Protein AF-A0A6L5WN92-F1 (afdb_monomer)

Sequence (172 aa):
MKVFLKEISFFIFLFLLSLTIFYMFISDYGFLNVFIYSVLSFFIYLLLSKNLKCYGISKITLISFAIFLFAFYSFNIYDFYYKKPSPFVNKIISIENNQNLKKYINGILSQKEKNEILDFFNKEKFKYYKNNDSTYFYFKDVVLGKRYSIKIEISSDDIVKNIYIFTGYDAL

Radius of gyration: 24.17 Å; Cα contacts (8 Å, |Δi|>4): 161; chains: 1; bounding box: 53×29×65 Å

Structure (mmCIF, N/CA/C/O backbone):
data_AF-A0A6L5WN92-F1
#
_entry.id   AF-A0A6L5WN92-F1
#
loop_
_atom_site.group_PDB
_atom_site.id
_atom_site.type_symbol
_atom_site.label_atom_id
_atom_site.label_alt_id
_atom_site.label_comp_id
_atom_site.label_asym_id
_atom_site.label_entity_id
_atom_site.label_seq_id
_atom_site.pdbx_PDB_ins_code
_atom_site.Cartn_x
_atom_site.Cartn_y
_atom_site.Cartn_z
_atom_site.occupancy
_atom_site.B_iso_or_equiv
_atom_site.auth_seq_id
_atom_site.auth_comp_id
_atom_site.auth_asym_id
_atom_site.auth_atom_id
_atom_site.pdbx_PDB_model_num
ATOM 1 N N . MET A 1 1 ? -29.110 19.366 38.512 1.00 47.09 1 MET A N 1
ATOM 2 C CA . MET A 1 1 ? -27.820 18.644 38.357 1.00 47.09 1 MET A CA 1
ATOM 3 C C . MET A 1 1 ? -27.914 17.359 37.523 1.00 47.09 1 MET A C 1
ATOM 5 O O . MET A 1 1 ? -27.172 17.245 36.560 1.00 47.09 1 MET A O 1
ATOM 9 N N . LYS A 1 2 ? -28.822 16.405 37.819 1.00 39.56 2 LYS A N 1
ATOM 10 C CA . LYS A 1 2 ? -28.976 15.160 37.021 1.00 39.56 2 LYS A CA 1
ATOM 11 C C . LYS A 1 2 ? -29.394 15.384 35.557 1.00 39.56 2 LYS A C 1
ATOM 13 O O . LYS A 1 2 ? -28.905 14.672 34.692 1.00 39.56 2 LYS A O 1
ATOM 18 N N . VAL A 1 3 ? -30.276 16.351 35.293 1.00 42.09 3 VAL A N 1
ATOM 19 C CA . VAL A 1 3 ? -30.724 16.707 33.928 1.00 42.09 3 VAL A CA 1
ATOM 20 C C . VAL A 1 3 ? -29.574 17.340 33.135 1.00 42.09 3 VAL A C 1
ATOM 22 O O . VAL A 1 3 ? -29.244 16.873 32.055 1.00 42.09 3 VAL A O 1
ATOM 25 N N . PHE A 1 4 ? -28.859 18.274 33.762 1.00 33.25 4 PHE A N 1
ATOM 26 C CA . PHE A 1 4 ? -27.710 18.986 33.193 1.00 33.25 4 PHE A CA 1
ATOM 27 C C . PHE A 1 4 ? -26.560 18.056 32.753 1.00 33.25 4 PHE A C 1
ATOM 29 O O . PHE A 1 4 ? -26.025 18.185 31.660 1.00 33.25 4 PHE A O 1
ATOM 36 N N . LEU A 1 5 ? -26.219 17.045 33.562 1.00 44.88 5 LEU A N 1
ATOM 37 C CA . LEU A 1 5 ? -25.220 16.024 33.197 1.00 44.88 5 LEU A CA 1
ATOM 38 C C . LEU A 1 5 ? -25.669 15.131 32.025 1.00 44.88 5 LEU A C 1
ATOM 40 O O . LEU A 1 5 ? -24.839 14.669 31.239 1.00 44.88 5 LEU A O 1
ATOM 44 N N . LYS A 1 6 ? -26.978 14.885 31.898 1.00 47.66 6 LYS A N 1
ATOM 45 C CA . LYS A 1 6 ? -27.569 14.101 30.803 1.00 47.66 6 LYS A CA 1
ATOM 46 C C . LYS A 1 6 ? -27.540 14.882 29.483 1.00 47.66 6 LYS A C 1
ATOM 48 O O . LYS A 1 6 ? -27.260 14.307 28.440 1.00 47.66 6 LYS A O 1
ATOM 53 N N . GLU A 1 7 ? -27.762 16.191 29.551 1.00 40.88 7 GLU A N 1
ATOM 54 C CA . GLU A 1 7 ? -27.681 17.094 28.400 1.00 40.88 7 GLU A CA 1
ATOM 55 C C . GLU A 1 7 ? -26.238 17.303 27.938 1.00 40.88 7 GLU A C 1
ATOM 57 O O . GLU A 1 7 ? -25.975 17.216 26.744 1.00 40.88 7 GLU A O 1
ATOM 62 N N . ILE A 1 8 ? -25.282 17.461 28.861 1.00 50.75 8 ILE A N 1
ATOM 63 C CA . ILE A 1 8 ? -23.852 17.566 28.521 1.00 50.75 8 ILE A CA 1
ATOM 64 C C . ILE A 1 8 ? -23.346 16.286 27.850 1.00 50.75 8 ILE A C 1
ATOM 66 O O . ILE A 1 8 ? -22.659 16.350 26.836 1.00 50.75 8 ILE A O 1
ATOM 70 N N . SER A 1 9 ? -23.698 15.112 28.383 1.00 50.16 9 SER A N 1
ATOM 71 C CA . SER A 1 9 ? -23.288 13.832 27.781 1.00 50.16 9 SER A CA 1
ATOM 72 C C . SER A 1 9 ? -23.908 13.611 26.398 1.00 50.16 9 SER A C 1
ATOM 74 O O . SER A 1 9 ? -23.238 13.083 25.513 1.00 50.16 9 SER A O 1
ATOM 76 N N . PHE A 1 10 ? -25.140 14.076 26.176 1.00 54.28 10 PHE A N 1
ATOM 77 C CA . PHE A 1 10 ? -25.771 14.063 24.856 1.00 54.28 10 PHE A CA 1
ATOM 78 C C . PHE A 1 10 ? -25.137 15.075 23.885 1.00 54.28 10 PHE A C 1
ATOM 80 O O . PHE A 1 10 ? -24.924 14.751 22.720 1.00 54.28 10 PHE A O 1
ATOM 87 N N . PHE A 1 11 ? -24.752 16.262 24.361 1.00 48.72 11 PHE A N 1
ATOM 88 C CA . PHE A 1 11 ? -24.031 17.260 23.563 1.00 48.72 11 PHE A CA 1
ATOM 89 C C . PHE A 1 11 ? -22.631 16.788 23.162 1.00 48.72 11 PHE A C 1
ATOM 91 O O . PHE A 1 11 ? -22.232 16.967 22.016 1.00 48.72 11 PHE A O 1
ATOM 98 N N . ILE A 1 12 ? -21.903 16.138 24.074 1.00 59.12 12 ILE A N 1
ATOM 99 C CA . ILE A 1 12 ? -20.604 15.520 23.776 1.00 59.12 12 ILE A CA 1
ATOM 100 C C . ILE A 1 12 ? -20.781 14.384 22.763 1.00 59.12 12 ILE A C 1
ATOM 102 O O . ILE A 1 12 ? -19.986 14.273 21.835 1.00 59.12 12 ILE A O 1
ATOM 106 N N . PHE A 1 13 ? -21.838 13.576 22.889 1.00 60.84 13 PHE A N 1
ATOM 107 C CA . PHE A 1 13 ? -22.167 12.546 21.902 1.00 60.84 13 PHE A CA 1
ATOM 108 C C . PHE A 1 13 ? -22.433 13.149 20.514 1.00 60.84 13 PHE A C 1
ATOM 110 O O . PHE A 1 13 ? -21.826 12.712 19.542 1.00 60.84 13 PHE A O 1
ATOM 117 N N . LEU A 1 14 ? -23.267 14.190 20.421 1.00 53.69 14 LEU A N 1
ATOM 118 C CA . LEU A 1 14 ? -23.542 14.897 19.165 1.00 53.69 14 LEU A CA 1
ATOM 119 C C . LEU A 1 14 ? -22.291 15.560 18.572 1.00 53.69 14 LEU A C 1
ATOM 121 O O . LEU A 1 14 ? -22.110 15.536 17.357 1.00 53.69 14 LEU A O 1
ATOM 125 N N . PHE A 1 15 ? -21.414 16.114 19.412 1.00 56.59 15 PHE A N 1
ATOM 126 C CA . PHE A 1 15 ? -20.144 16.702 18.989 1.00 56.59 15 PHE A CA 1
ATOM 127 C C . PHE A 1 15 ? -19.168 15.646 18.454 1.00 56.59 15 PHE A C 1
ATOM 129 O O . PHE A 1 15 ? -18.549 15.846 17.416 1.00 56.59 15 PHE A O 1
ATOM 136 N N . LEU A 1 16 ? -19.058 14.491 19.114 1.00 56.44 16 LEU A N 1
ATOM 137 C CA . LEU A 1 16 ? -18.241 13.378 18.624 1.00 56.44 16 LEU A CA 1
ATOM 138 C C . LEU A 1 16 ? -18.798 12.805 17.315 1.00 56.44 16 LEU A C 1
ATOM 140 O O . LEU A 1 16 ? -18.016 12.467 16.426 1.00 56.44 16 LEU A O 1
ATOM 144 N N . LEU A 1 17 ? -20.128 12.754 17.175 1.00 55.28 17 LEU A N 1
ATOM 145 C CA . LEU A 1 17 ? -20.823 12.333 15.957 1.00 55.28 17 LEU A CA 1
ATOM 146 C C . LEU A 1 17 ? -20.582 13.313 14.791 1.00 55.28 17 LEU A C 1
ATOM 148 O O . LEU A 1 17 ? -20.344 12.895 13.661 1.00 55.28 17 LEU A O 1
ATOM 152 N N . SER A 1 18 ? -20.588 14.625 15.050 1.00 48.84 18 SER A N 1
ATOM 153 C CA . SER A 1 18 ? -20.312 15.632 14.016 1.00 48.84 18 SER A CA 1
ATOM 154 C C . SER A 1 18 ? -18.842 15.636 13.583 1.00 48.84 18 SER A C 1
ATOM 156 O O . SER A 1 18 ? -18.558 15.730 12.388 1.00 48.84 18 SER A O 1
ATOM 158 N N . LEU A 1 19 ? -17.906 15.436 14.518 1.00 52.88 19 LEU A N 1
ATOM 159 C CA . LEU A 1 19 ? -16.474 15.284 14.228 1.00 52.88 19 LEU A CA 1
ATOM 160 C C . LEU A 1 19 ? -16.190 14.043 13.373 1.00 52.88 19 LEU A C 1
ATOM 162 O O . LEU A 1 19 ? -15.358 14.082 12.467 1.00 52.88 19 LEU A O 1
ATOM 166 N N . THR A 1 20 ? -16.915 12.952 13.623 1.00 49.62 20 THR A N 1
ATOM 167 C CA . THR A 1 20 ? -16.815 11.728 12.819 1.00 49.62 20 THR A CA 1
ATOM 168 C C . THR A 1 20 ? -17.412 11.905 11.425 1.00 49.62 20 THR A C 1
ATOM 170 O O . THR A 1 20 ? -16.801 11.452 10.459 1.00 49.62 20 THR A O 1
ATOM 173 N N . ILE A 1 21 ? -18.528 12.630 11.277 1.00 49.06 21 ILE A N 1
ATOM 174 C CA . ILE A 1 21 ? -19.068 13.007 9.957 1.00 49.06 21 ILE A CA 1
ATOM 175 C C . ILE A 1 21 ? -18.056 13.839 9.163 1.00 49.06 21 ILE A C 1
ATOM 177 O O . ILE A 1 21 ? -17.840 13.570 7.984 1.00 49.06 21 ILE A O 1
ATOM 181 N N . PHE A 1 22 ? -17.374 14.788 9.807 1.00 44.19 22 PHE A N 1
ATOM 182 C CA . PHE A 1 22 ? -16.328 15.587 9.164 1.00 44.19 22 PHE A CA 1
ATOM 183 C C . PHE A 1 22 ? -15.138 14.725 8.697 1.00 44.19 22 PHE A C 1
ATOM 185 O O . PHE A 1 22 ? -14.584 14.946 7.623 1.00 44.19 22 PHE A O 1
ATOM 192 N N . TYR A 1 23 ? -14.790 13.681 9.458 1.00 46.28 23 TYR A N 1
ATOM 193 C CA . TYR A 1 23 ? -13.720 12.737 9.115 1.00 46.28 23 TYR A CA 1
ATOM 194 C C . TYR A 1 23 ? -14.081 11.801 7.943 1.00 46.28 23 TYR A C 1
ATOM 196 O O . TYR A 1 23 ? -13.186 11.355 7.220 1.00 46.28 23 TYR A O 1
ATOM 204 N N . MET A 1 24 ? -15.376 11.532 7.703 1.00 44.94 24 MET A N 1
ATOM 205 C CA . MET A 1 24 ? -15.833 10.725 6.556 1.00 44.94 24 MET A CA 1
ATOM 206 C C . MET A 1 24 ? -15.486 11.351 5.206 1.00 44.94 24 MET A C 1
ATOM 208 O O . MET A 1 24 ? -15.238 10.620 4.253 1.00 44.94 24 MET A O 1
ATOM 212 N N . PHE A 1 25 ? -15.415 12.681 5.119 1.00 40.25 25 PHE A N 1
ATOM 213 C CA . PHE A 1 25 ? -15.111 13.376 3.866 1.00 40.25 25 PHE A CA 1
ATOM 214 C C . PHE A 1 25 ? -13.618 13.361 3.487 1.00 40.25 25 PHE A C 1
ATOM 216 O O . PHE A 1 25 ? -13.269 13.777 2.387 1.00 40.25 25 PHE A O 1
ATOM 223 N N . ILE A 1 26 ? -12.729 12.875 4.364 1.00 46.31 26 ILE A N 1
ATOM 224 C CA . ILE A 1 26 ? -11.266 12.950 4.182 1.00 46.31 26 ILE A CA 1
ATOM 225 C C . ILE A 1 26 ? -10.644 11.597 3.763 1.00 46.31 26 ILE A C 1
ATOM 227 O O . ILE A 1 26 ? -9.510 11.564 3.281 1.00 46.31 26 ILE A O 1
ATOM 231 N N . SER A 1 27 ? -11.347 10.466 3.913 1.00 48.25 27 SER A N 1
ATOM 232 C CA . SER A 1 27 ? -10.756 9.122 3.780 1.00 48.25 27 SER A CA 1
ATOM 233 C C . SER A 1 27 ? -11.686 8.111 3.100 1.00 48.25 27 SER A C 1
ATOM 235 O O . SER A 1 27 ? -12.830 7.955 3.520 1.00 48.25 27 SER A O 1
ATOM 237 N N . ASP A 1 28 ? -11.155 7.340 2.138 1.00 51.47 28 ASP A N 1
ATOM 238 C CA . ASP A 1 28 ? -11.852 6.252 1.416 1.00 51.47 28 ASP A CA 1
ATOM 239 C C . ASP A 1 28 ? -12.408 5.140 2.343 1.00 51.47 28 ASP A C 1
ATOM 241 O O . ASP A 1 28 ? -13.245 4.344 1.926 1.00 51.47 28 ASP A O 1
ATOM 245 N N . TYR A 1 29 ? -11.992 5.096 3.618 1.00 53.50 29 TYR A N 1
ATOM 246 C CA . TYR A 1 29 ? -12.479 4.156 4.644 1.00 53.50 29 TYR A CA 1
ATOM 247 C C . TYR A 1 29 ? -13.216 4.845 5.806 1.00 53.50 29 TYR A C 1
ATOM 249 O O . TYR A 1 29 ? -13.446 4.239 6.857 1.00 53.50 29 TYR A O 1
ATOM 257 N N . GLY A 1 30 ? -13.592 6.117 5.638 1.00 57.19 30 GLY A N 1
ATOM 258 C CA . GLY A 1 30 ? -14.223 6.932 6.676 1.00 57.19 30 GLY A CA 1
ATOM 259 C C . GLY A 1 30 ? -15.483 6.294 7.265 1.00 57.19 30 GLY A C 1
ATOM 260 O O . GLY A 1 30 ? -15.646 6.273 8.480 1.00 57.19 30 GLY A O 1
ATOM 261 N N . PHE A 1 31 ? -16.326 5.684 6.431 1.00 52.59 31 PHE A N 1
ATOM 262 C CA . PHE A 1 31 ? -17.602 5.108 6.864 1.00 52.59 31 PHE A CA 1
ATOM 263 C C . PHE A 1 31 ? -17.457 3.939 7.856 1.00 52.59 31 PHE A C 1
ATOM 265 O O . PHE A 1 31 ? -18.115 3.939 8.896 1.00 52.59 31 PHE A O 1
ATOM 272 N N . LEU A 1 32 ? -16.583 2.960 7.577 1.00 55.62 32 LEU A N 1
ATOM 273 C CA . LEU A 1 32 ? -16.416 1.778 8.438 1.00 55.62 32 LEU A CA 1
ATOM 274 C C . LEU A 1 32 ? -15.844 2.168 9.806 1.00 55.62 32 LEU A C 1
ATOM 276 O O . LEU A 1 32 ? -16.343 1.721 10.839 1.00 55.62 32 LEU A O 1
ATOM 280 N N . ASN A 1 33 ? -14.847 3.055 9.815 1.00 60.16 33 ASN A N 1
ATOM 281 C CA . ASN A 1 33 ? -14.280 3.575 11.054 1.00 60.16 33 ASN A CA 1
ATOM 282 C C . ASN A 1 33 ? -15.344 4.322 11.868 1.00 60.16 33 ASN A C 1
ATOM 284 O O . ASN A 1 33 ? -15.495 4.058 13.058 1.00 60.16 33 ASN A O 1
ATOM 288 N N . VAL A 1 34 ? -16.139 5.190 11.238 1.00 59.28 34 VAL A N 1
ATOM 289 C CA . VAL A 1 34 ? -17.204 5.945 11.918 1.00 59.28 34 VAL A CA 1
ATOM 290 C C . VAL A 1 34 ? -18.298 5.050 12.482 1.00 59.28 34 VAL A C 1
ATOM 292 O O . VAL A 1 34 ? -18.736 5.267 13.614 1.00 59.28 34 VAL A O 1
ATOM 295 N N . PHE A 1 35 ? -18.721 4.032 11.736 1.00 59.97 35 PHE A N 1
ATOM 296 C CA . PHE A 1 35 ? -19.698 3.062 12.217 1.00 59.97 35 PHE A CA 1
ATOM 297 C C . PHE A 1 35 ? -19.191 2.365 13.486 1.00 59.97 35 PHE A C 1
ATOM 299 O O . PHE A 1 35 ? -19.881 2.344 14.505 1.00 59.97 35 PHE A O 1
ATOM 306 N N . ILE A 1 36 ? -17.948 1.880 13.465 1.00 62.25 36 ILE A N 1
ATOM 307 C CA . ILE A 1 36 ? -17.347 1.162 14.595 1.00 62.25 36 ILE A CA 1
ATOM 308 C C . ILE A 1 36 ? -17.141 2.086 15.804 1.00 62.25 36 ILE A C 1
ATOM 310 O O . ILE A 1 36 ? -17.453 1.686 16.926 1.00 62.25 36 ILE A O 1
ATOM 314 N N . TYR A 1 37 ? -16.684 3.327 15.604 1.00 64.88 37 TYR A N 1
ATOM 315 C CA . TYR A 1 37 ? -16.539 4.307 16.687 1.00 64.88 37 TYR A CA 1
ATOM 316 C C . TYR A 1 37 ? -17.875 4.671 17.328 1.00 64.88 37 TYR A C 1
ATOM 318 O O . TYR A 1 37 ? -17.978 4.722 18.552 1.00 64.88 37 TYR A O 1
ATOM 326 N N . SER A 1 38 ? -18.908 4.866 16.510 1.00 63.78 38 SER A N 1
ATOM 327 C CA . SER A 1 38 ? -20.257 5.173 16.989 1.00 63.78 38 SER A CA 1
ATOM 328 C C . SER A 1 38 ? -20.819 4.021 17.825 1.00 63.78 38 SER A C 1
ATOM 330 O O . SER A 1 38 ? -21.395 4.246 18.892 1.00 63.78 38 SER A O 1
ATOM 332 N N . VAL A 1 39 ? -20.581 2.779 17.388 1.00 64.31 39 VAL A N 1
ATOM 333 C CA . VAL A 1 39 ? -20.927 1.571 18.146 1.00 64.31 39 VAL A CA 1
ATOM 334 C C . VAL A 1 39 ? -20.138 1.517 19.460 1.00 64.31 39 VAL A C 1
ATOM 336 O O . VAL A 1 39 ? -20.744 1.385 20.520 1.00 64.31 39 VAL A O 1
ATOM 339 N N . LEU A 1 40 ? -18.816 1.702 19.446 1.00 67.88 40 LEU A N 1
ATOM 340 C CA . LEU A 1 40 ? -17.993 1.703 20.664 1.00 67.88 40 LEU A CA 1
ATOM 341 C C . LEU A 1 40 ? -18.470 2.756 21.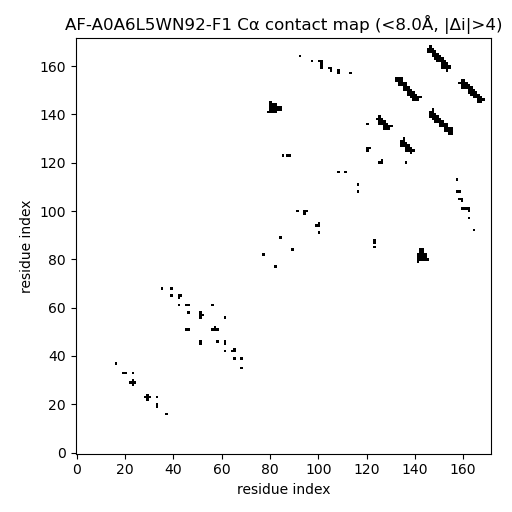681 1.00 67.88 40 LEU A C 1
ATOM 343 O O . LEU A 1 40 ? -18.663 2.438 22.856 1.00 67.88 40 LEU A O 1
ATOM 347 N N . SER A 1 41 ? -18.721 3.991 21.237 1.00 67.62 41 SER A N 1
ATOM 348 C CA . SER A 1 41 ? -19.226 5.071 22.091 1.00 67.62 41 SER A CA 1
ATOM 349 C C . SER A 1 41 ? -20.603 4.757 22.673 1.00 67.62 41 SER A C 1
ATOM 351 O O . SER A 1 41 ? -20.841 5.032 23.850 1.00 67.62 41 SER A O 1
ATOM 353 N N . PHE A 1 42 ? -21.491 4.131 21.896 1.00 67.25 42 PHE A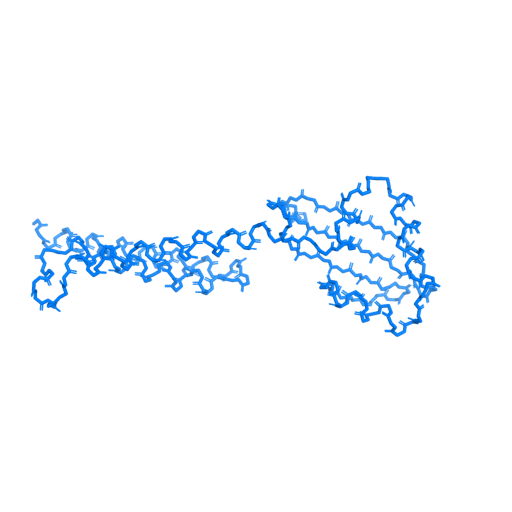 N 1
ATOM 354 C CA . PHE A 1 42 ? -22.791 3.672 22.382 1.00 67.25 42 PHE A CA 1
ATOM 355 C C . PHE A 1 42 ? -22.652 2.615 23.490 1.00 67.25 42 PHE A C 1
ATOM 357 O O . PHE A 1 42 ? -23.305 2.716 24.530 1.00 67.25 42 PHE A O 1
ATOM 364 N N . PHE A 1 43 ? -21.749 1.644 23.331 1.00 64.62 43 PHE A N 1
ATOM 365 C CA . PHE A 1 43 ? -21.500 0.625 24.357 1.00 64.62 43 PHE A CA 1
ATOM 366 C C . PHE A 1 43 ? -20.840 1.201 25.621 1.00 64.62 43 PHE A C 1
ATOM 368 O O . PHE A 1 43 ? -21.220 0.827 26.733 1.00 64.62 43 PHE A O 1
ATOM 375 N N . ILE A 1 44 ? -19.917 2.160 25.487 1.00 67.56 44 ILE A N 1
ATOM 376 C CA . ILE A 1 44 ? -19.338 2.890 26.630 1.00 67.56 44 ILE A CA 1
ATOM 377 C C . ILE A 1 44 ? -20.420 3.696 27.365 1.00 67.56 44 ILE A C 1
ATOM 379 O O . ILE A 1 44 ? -20.483 3.677 28.595 1.00 67.56 44 ILE A O 1
ATOM 383 N N . TYR A 1 45 ? -21.314 4.361 26.631 1.00 67.31 45 TYR A N 1
ATOM 384 C CA . TYR A 1 45 ? -22.448 5.077 27.215 1.00 67.31 45 TYR A CA 1
ATOM 385 C C . TYR A 1 45 ? -23.375 4.138 28.000 1.00 67.31 45 TYR A C 1
ATOM 387 O O . TYR A 1 45 ? -23.755 4.442 29.134 1.00 67.31 45 TYR A O 1
ATOM 395 N N . LEU A 1 46 ? -23.697 2.969 27.438 1.00 62.28 46 LEU A N 1
ATOM 396 C CA . LEU A 1 46 ? -24.489 1.951 28.128 1.00 62.28 46 LEU A CA 1
ATOM 397 C C . LEU A 1 46 ? -23.798 1.457 29.407 1.00 62.28 46 LEU A C 1
ATOM 399 O O . LEU A 1 46 ? -24.463 1.342 30.435 1.00 62.28 46 LEU A O 1
ATOM 403 N N . LEU A 1 47 ? -22.477 1.239 29.382 1.00 64.94 47 LEU A N 1
ATOM 404 C CA . LEU A 1 47 ? -21.678 0.864 30.560 1.00 64.94 47 LEU A CA 1
ATOM 405 C C . LEU A 1 47 ? -21.745 1.905 31.687 1.00 64.94 47 LEU A C 1
ATOM 40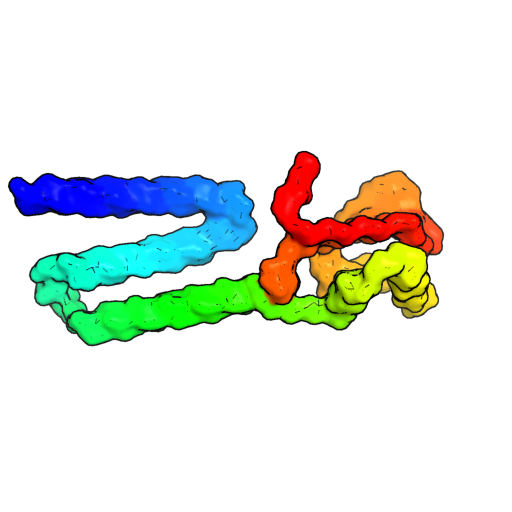7 O O . LEU A 1 47 ? -21.831 1.538 32.860 1.00 64.94 47 LEU A O 1
ATOM 411 N N . LEU A 1 48 ? -21.716 3.193 31.338 1.00 65.19 48 LEU A N 1
ATOM 412 C CA . LEU A 1 48 ? -21.757 4.309 32.290 1.00 65.19 48 LEU A CA 1
ATOM 413 C C . LEU A 1 48 ? -23.180 4.631 32.786 1.00 65.19 48 LEU A C 1
ATOM 415 O O . LEU A 1 48 ? -23.353 5.365 33.764 1.00 65.19 48 LEU A O 1
ATOM 419 N N . SER A 1 49 ? -24.213 4.078 32.146 1.00 65.25 49 SER A N 1
ATOM 420 C CA . SER A 1 49 ? -25.606 4.313 32.514 1.00 65.25 49 SER A CA 1
ATOM 421 C C . SER A 1 49 ? -25.986 3.604 33.817 1.00 65.25 49 SER A C 1
ATOM 423 O O . SER A 1 49 ? -25.856 2.389 33.974 1.00 65.25 49 SER A O 1
ATOM 425 N N . LYS A 1 50 ? -26.568 4.358 34.759 1.00 55.53 50 LYS A N 1
ATOM 426 C CA . LYS A 1 50 ? -27.073 3.822 36.039 1.00 55.53 50 LYS A CA 1
ATOM 427 C C . LYS A 1 50 ? -28.270 2.867 35.881 1.00 55.53 50 LYS A C 1
ATOM 429 O O . LYS A 1 50 ? -28.615 2.183 36.840 1.00 55.53 50 LYS A O 1
ATOM 434 N N . ASN A 1 51 ? -28.862 2.782 34.686 1.00 57.31 51 ASN A N 1
ATOM 435 C CA . ASN A 1 51 ? -30.085 2.023 34.408 1.00 57.31 51 ASN A CA 1
ATOM 436 C C . ASN A 1 51 ? -29.846 0.707 33.648 1.00 57.31 51 ASN A C 1
ATOM 438 O O . ASN A 1 51 ? -30.778 0.178 33.054 1.00 57.31 51 ASN A O 1
ATOM 442 N N . LEU A 1 52 ? -28.636 0.138 33.676 1.00 56.34 52 LEU A N 1
ATOM 443 C CA . LEU A 1 52 ? -28.342 -1.151 33.025 1.00 56.34 52 LEU A CA 1
ATOM 444 C C . LEU A 1 52 ? -29.330 -2.275 33.387 1.00 56.34 52 LEU A C 1
ATOM 446 O O . LEU A 1 52 ? -29.704 -3.068 32.528 1.00 56.34 52 LEU A O 1
ATOM 450 N N . LYS A 1 53 ? -29.826 -2.285 34.633 1.00 53.66 53 LYS A N 1
ATOM 451 C CA . LYS A 1 53 ? -30.858 -3.228 35.095 1.00 53.66 53 LYS A CA 1
ATOM 452 C C . LYS A 1 53 ? -32.186 -3.111 34.331 1.00 53.66 53 LYS A C 1
ATOM 454 O O . LYS A 1 53 ? -32.867 -4.116 34.191 1.00 53.66 53 LYS A O 1
ATOM 459 N N . CYS A 1 54 ? -32.543 -1.931 33.820 1.00 54.94 54 CYS A N 1
ATOM 460 C CA . CYS A 1 54 ? -33.781 -1.720 33.059 1.00 54.94 54 CYS A CA 1
ATOM 461 C C . CYS A 1 54 ? -33.720 -2.306 31.641 1.00 54.94 54 CYS A C 1
ATOM 463 O O . CYS A 1 54 ? -34.765 -2.536 31.048 1.00 54.94 54 CYS A O 1
ATOM 465 N N . TYR A 1 55 ? -32.519 -2.555 31.108 1.00 55.09 55 TYR A N 1
ATOM 466 C CA . TYR A 1 55 ? -32.328 -3.130 29.773 1.00 55.09 55 TYR A CA 1
ATOM 467 C C . TYR A 1 55 ? -32.163 -4.657 29.791 1.00 55.09 55 TYR A C 1
ATOM 469 O O . TYR A 1 55 ? -32.075 -5.265 28.732 1.00 55.09 55 TYR A O 1
ATOM 477 N N . GLY A 1 56 ? -32.078 -5.289 30.971 1.00 59.34 56 GLY A N 1
ATOM 478 C CA . GLY A 1 56 ? -31.850 -6.736 31.095 1.00 59.34 56 GLY A CA 1
ATOM 479 C C . GLY A 1 56 ? -30.460 -7.209 30.643 1.00 59.34 56 GLY A C 1
ATOM 480 O O . GLY A 1 56 ? -30.214 -8.409 30.565 1.00 59.34 56 GLY A O 1
ATOM 481 N N . ILE A 1 57 ? -29.534 -6.288 30.357 1.00 62.50 57 ILE A N 1
ATOM 482 C CA . ILE A 1 57 ? -28.193 -6.599 29.847 1.00 62.50 57 ILE A CA 1
ATOM 483 C C . ILE A 1 57 ? -27.221 -6.746 31.021 1.00 62.50 57 ILE A C 1
ATOM 485 O O . ILE A 1 57 ? -27.120 -5.870 31.885 1.00 62.50 57 ILE A O 1
ATOM 489 N N . SER A 1 58 ? -26.467 -7.847 31.048 1.00 65.88 58 SER A N 1
ATOM 490 C CA . SER A 1 58 ? -25.451 -8.062 32.078 1.00 65.88 58 SER A CA 1
ATOM 491 C C . SER A 1 58 ? -24.222 -7.168 31.846 1.00 65.88 58 SER A C 1
ATOM 493 O O . SER A 1 58 ? -23.798 -6.938 30.711 1.00 65.88 58 SER A O 1
ATOM 495 N N . LYS A 1 59 ? -23.589 -6.697 32.930 1.00 63.47 59 LYS A N 1
ATOM 496 C CA . LYS A 1 59 ? -22.323 -5.940 32.844 1.00 63.47 59 LYS A CA 1
ATOM 497 C C . LYS A 1 59 ? -21.212 -6.738 32.152 1.00 63.47 59 LYS A C 1
ATOM 499 O O . LYS A 1 59 ? -20.399 -6.154 31.445 1.00 63.47 59 LYS A O 1
ATOM 504 N N . ILE A 1 60 ? -21.197 -8.058 32.338 1.00 65.69 60 ILE A N 1
ATOM 505 C CA . ILE A 1 60 ? -20.208 -8.964 31.739 1.00 65.69 60 ILE A CA 1
ATOM 506 C C . ILE A 1 60 ? -20.344 -8.961 30.210 1.00 65.69 60 ILE A C 1
ATOM 508 O O . ILE A 1 60 ? -19.338 -8.871 29.511 1.00 65.69 60 ILE A O 1
ATOM 512 N N . THR A 1 61 ? -21.576 -8.966 29.692 1.00 59.59 61 THR A N 1
ATOM 513 C CA . THR A 1 61 ? -21.859 -8.897 28.248 1.00 59.59 61 THR A CA 1
ATOM 514 C C . THR A 1 61 ? -21.313 -7.606 27.634 1.00 59.59 61 THR A C 1
ATOM 516 O O . THR A 1 61 ? -20.680 -7.640 26.584 1.00 59.59 61 THR A O 1
ATOM 519 N N . LEU A 1 62 ? -21.494 -6.472 28.314 1.00 60.66 62 LEU A N 1
ATOM 520 C CA . LEU A 1 62 ? -20.967 -5.178 27.869 1.00 60.66 62 LEU A CA 1
ATOM 521 C C . LEU A 1 62 ? -19.437 -5.112 27.879 1.00 60.66 62 LEU A C 1
ATOM 523 O O . LEU A 1 62 ? -18.848 -4.607 26.927 1.00 60.66 62 LEU A O 1
ATOM 527 N N . ILE A 1 63 ? -18.795 -5.630 28.929 1.00 66.25 63 ILE A N 1
ATOM 528 C CA . ILE A 1 63 ? -17.328 -5.682 29.015 1.00 66.25 63 ILE A CA 1
ATOM 529 C C . ILE A 1 63 ? -16.764 -6.569 27.900 1.00 66.25 63 ILE A C 1
ATOM 531 O O . ILE A 1 63 ? -15.842 -6.160 27.199 1.00 66.25 63 ILE A O 1
ATOM 535 N N . SER A 1 64 ? -17.345 -7.755 27.699 1.00 59.16 64 SER A N 1
ATOM 536 C CA . SER A 1 64 ? -16.938 -8.677 26.635 1.00 59.16 64 SER A CA 1
ATOM 537 C C . SER A 1 64 ? -17.066 -8.037 25.248 1.00 59.16 64 SER A C 1
ATOM 539 O O . SER A 1 64 ? -16.134 -8.124 24.449 1.00 59.16 64 SER A O 1
ATOM 541 N N . PHE A 1 65 ? -18.162 -7.319 24.988 1.00 62.50 65 PHE A N 1
ATOM 542 C CA . PHE A 1 65 ? -18.365 -6.629 23.715 1.00 62.50 65 PHE A CA 1
ATOM 543 C C . PHE A 1 65 ? -17.378 -5.474 23.504 1.00 62.50 65 PHE A C 1
ATOM 545 O O . PHE A 1 65 ? -16.841 -5.312 22.411 1.00 62.50 65 PHE A O 1
ATOM 552 N N . ALA A 1 66 ? -17.080 -4.698 24.550 1.00 65.69 66 ALA A N 1
ATOM 553 C CA . ALA A 1 66 ? -16.079 -3.638 24.475 1.00 65.69 66 ALA A CA 1
ATOM 554 C C . ALA A 1 66 ? -14.683 -4.199 24.155 1.00 65.69 66 ALA A C 1
ATOM 556 O O . ALA A 1 66 ? -14.009 -3.680 23.269 1.00 65.69 66 ALA A O 1
ATOM 557 N N . ILE A 1 67 ? -14.271 -5.288 24.818 1.00 71.81 67 ILE A N 1
ATOM 558 C CA . ILE A 1 67 ? -12.996 -5.969 24.536 1.00 71.81 67 ILE A CA 1
ATOM 559 C C . ILE A 1 67 ? -12.961 -6.476 23.092 1.00 71.81 67 ILE A C 1
ATOM 561 O O . ILE A 1 67 ? -11.961 -6.278 22.405 1.00 71.81 67 ILE A O 1
ATOM 565 N N . PHE A 1 68 ? -14.051 -7.085 22.616 1.00 68.81 68 PHE A N 1
ATOM 566 C CA . PHE A 1 68 ? -14.160 -7.538 21.231 1.00 68.81 68 PHE A CA 1
ATOM 567 C C . PHE A 1 68 ? -13.982 -6.382 20.238 1.00 68.81 68 PHE A C 1
ATOM 569 O O . PHE A 1 68 ? -13.184 -6.498 19.313 1.00 68.81 68 PHE A O 1
ATOM 576 N N . LEU A 1 69 ? -14.660 -5.250 20.455 1.00 66.19 69 LEU A N 1
ATOM 577 C CA . LEU A 1 69 ? -14.520 -4.068 19.602 1.00 66.19 69 LEU A CA 1
ATOM 578 C C . LEU A 1 69 ? -13.094 -3.509 19.616 1.00 66.19 69 LEU A C 1
ATOM 580 O O . LEU A 1 69 ? -12.572 -3.175 18.556 1.00 66.19 69 LEU A O 1
ATOM 584 N N . PHE A 1 70 ? -12.452 -3.434 20.786 1.00 68.38 70 PHE A N 1
ATOM 585 C CA . PHE A 1 70 ? -11.055 -3.006 20.892 1.00 6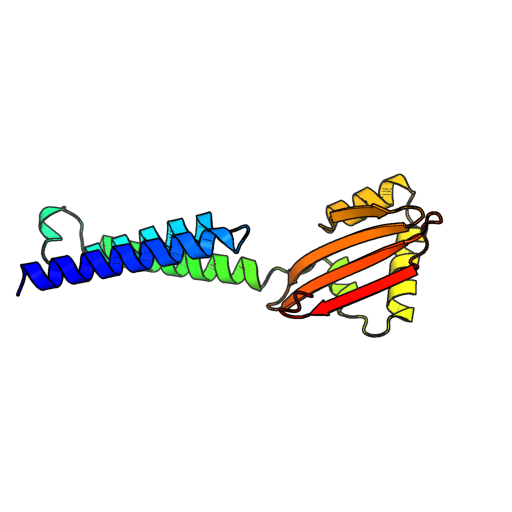8.38 70 PHE A CA 1
ATOM 586 C C . PHE A 1 70 ? -10.118 -3.943 20.126 1.00 68.38 70 PHE A C 1
ATOM 588 O O . PHE A 1 70 ? -9.309 -3.469 19.334 1.00 68.38 70 PHE A O 1
ATOM 595 N N . ALA A 1 71 ? -10.250 -5.258 20.312 1.00 67.50 71 ALA A N 1
ATOM 596 C CA . ALA A 1 71 ? -9.430 -6.246 19.615 1.00 67.50 71 ALA A CA 1
ATOM 597 C C . ALA A 1 71 ? -9.641 -6.185 18.094 1.00 67.50 71 ALA A C 1
ATOM 599 O O . ALA A 1 71 ? -8.675 -6.153 17.332 1.00 67.50 71 ALA A O 1
ATOM 600 N N . PHE A 1 72 ? -10.898 -6.096 17.655 1.00 68.62 72 PHE A N 1
ATOM 601 C CA . PHE A 1 72 ? -11.257 -5.933 16.250 1.00 68.62 72 PHE A CA 1
ATOM 602 C C . PHE A 1 72 ? -10.670 -4.641 15.666 1.00 68.62 72 PHE A C 1
ATOM 604 O O . PHE A 1 72 ? -10.135 -4.639 14.560 1.00 68.62 72 PHE A O 1
ATOM 611 N N . TYR A 1 73 ? -10.706 -3.542 16.421 1.00 66.38 73 TYR A N 1
ATOM 612 C CA . TYR A 1 73 ? -10.146 -2.262 16.000 1.00 66.38 73 TYR A CA 1
ATOM 613 C C . TYR A 1 73 ? -8.619 -2.303 15.884 1.00 66.38 73 TYR A C 1
ATOM 615 O O . TYR A 1 73 ? -8.069 -1.910 14.857 1.00 66.38 73 TYR A O 1
ATOM 623 N N . SER A 1 74 ? -7.932 -2.834 16.898 1.00 67.69 74 SER A N 1
ATOM 624 C CA . SER A 1 74 ? -6.480 -3.014 16.868 1.00 67.69 74 SER A CA 1
ATOM 625 C C . SER A 1 74 ? -6.045 -3.889 15.694 1.00 67.69 74 SER A C 1
ATOM 627 O O . SER A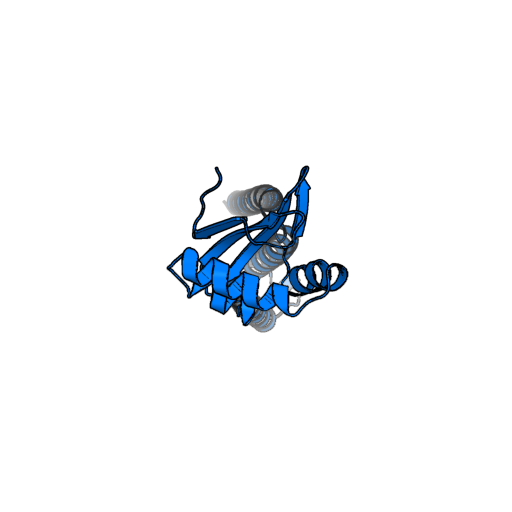 1 74 ? -5.065 -3.559 15.030 1.00 67.69 74 SER A O 1
ATOM 629 N N . PHE A 1 75 ? -6.795 -4.954 15.398 1.00 71.69 75 PHE A N 1
ATOM 630 C CA . PHE A 1 75 ? -6.536 -5.810 14.245 1.00 71.69 75 PHE A CA 1
ATOM 631 C C . PHE A 1 75 ? -6.700 -5.059 12.916 1.00 71.69 75 PHE A C 1
ATOM 633 O O . PHE A 1 75 ? -5.802 -5.110 12.083 1.00 71.69 75 PHE A O 1
ATOM 640 N N . ASN A 1 76 ? -7.787 -4.303 12.734 1.00 66.38 76 ASN A N 1
ATOM 641 C CA . ASN A 1 76 ? -8.021 -3.548 11.498 1.00 66.38 76 ASN A CA 1
ATOM 642 C C . ASN A 1 76 ? -7.015 -2.406 11.291 1.00 66.38 76 ASN A C 1
ATOM 644 O O . ASN A 1 76 ? -6.548 -2.208 10.171 1.00 66.38 76 ASN A O 1
ATOM 648 N N . ILE A 1 77 ? -6.639 -1.673 12.350 1.00 69.12 77 ILE A N 1
ATOM 649 C CA . ILE A 1 77 ? -5.531 -0.704 12.274 1.00 69.12 77 ILE A CA 1
ATOM 650 C C . ILE A 1 77 ? -4.269 -1.423 11.829 1.00 69.12 77 ILE A C 1
ATOM 652 O O . ILE A 1 77 ? -3.575 -0.944 10.934 1.00 69.12 77 ILE A O 1
ATOM 656 N N . TYR A 1 78 ? -3.939 -2.533 12.489 1.00 69.81 78 TYR A N 1
ATOM 657 C CA . TYR A 1 78 ? -2.714 -3.255 12.201 1.00 69.81 78 TYR A CA 1
ATOM 658 C C . TYR A 1 78 ? -2.682 -3.706 10.742 1.00 69.81 78 TYR A C 1
ATOM 660 O O . TYR A 1 78 ? -1.715 -3.416 10.048 1.00 69.81 78 TYR A O 1
ATOM 668 N N . ASP A 1 79 ? -3.752 -4.326 10.251 1.00 69.25 79 ASP A N 1
ATOM 669 C CA . ASP A 1 79 ? -3.834 -4.799 8.869 1.00 69.25 79 ASP A CA 1
ATOM 670 C C . ASP A 1 79 ? -3.764 -3.645 7.852 1.00 69.25 79 ASP A C 1
ATOM 672 O O . ASP A 1 79 ? -3.121 -3.757 6.807 1.00 69.25 79 ASP A O 1
ATOM 676 N N . PHE A 1 80 ? -4.337 -2.485 8.192 1.00 68.81 80 PHE A N 1
ATOM 677 C CA . PHE A 1 80 ? -4.267 -1.286 7.359 1.00 68.81 80 PHE A CA 1
ATOM 678 C C . PHE A 1 80 ? -2.860 -0.678 7.308 1.00 68.81 80 PHE A C 1
ATOM 680 O O . PHE A 1 80 ? -2.315 -0.447 6.228 1.00 68.81 80 PHE A O 1
ATOM 687 N N . TYR A 1 81 ? -2.258 -0.401 8.467 1.00 67.06 81 TYR A N 1
ATOM 688 C CA . TYR A 1 81 ? -0.968 0.285 8.536 1.00 67.06 81 TYR A CA 1
ATOM 689 C C . TYR A 1 81 ? 0.201 -0.646 8.214 1.00 67.06 81 TYR A C 1
ATOM 691 O O . TYR A 1 81 ? 1.164 -0.216 7.585 1.00 67.06 81 TYR A O 1
ATOM 699 N N . TYR A 1 82 ? 0.133 -1.920 8.597 1.00 72.31 82 TYR A N 1
ATOM 700 C CA . TYR A 1 82 ? 1.207 -2.903 8.413 1.00 72.31 82 TYR A CA 1
ATOM 701 C C . TYR A 1 82 ? 0.956 -3.859 7.252 1.00 72.31 82 TYR A C 1
ATOM 703 O O . TYR A 1 82 ? 1.511 -4.960 7.203 1.00 72.31 82 TYR A O 1
ATOM 711 N N . LYS A 1 83 ? 0.179 -3.408 6.268 1.00 76.62 83 LYS A N 1
ATOM 712 C CA . LYS A 1 83 ? -0.031 -4.130 5.023 1.00 76.62 83 LYS A CA 1
ATOM 713 C C . LYS A 1 83 ? 1.312 -4.505 4.397 1.00 76.62 83 LYS A C 1
ATOM 715 O O . LYS A 1 83 ? 2.185 -3.656 4.178 1.00 76.62 83 LYS A O 1
ATOM 720 N N . LYS A 1 84 ? 1.485 -5.800 4.127 1.00 84.31 84 LYS A N 1
ATOM 721 C CA . LYS A 1 84 ? 2.698 -6.309 3.482 1.00 84.31 84 LYS A CA 1
ATOM 722 C C . LYS A 1 84 ? 2.739 -5.811 2.032 1.00 84.31 84 LYS A C 1
ATOM 724 O O . LYS A 1 84 ? 1.751 -5.996 1.316 1.00 84.31 84 LYS A O 1
ATOM 729 N N . PRO A 1 85 ? 3.848 -5.196 1.583 1.00 85.56 85 PRO A N 1
ATOM 730 C CA . PRO A 1 85 ? 3.992 -4.827 0.184 1.00 85.56 85 PRO A CA 1
ATOM 731 C C . PRO A 1 85 ? 4.041 -6.076 -0.688 1.00 85.56 85 PRO A C 1
ATOM 733 O O . PRO A 1 85 ? 4.530 -7.127 -0.264 1.00 85.56 85 PRO A O 1
ATOM 736 N N . SER A 1 86 ? 3.596 -5.945 -1.935 1.00 90.50 86 SER A N 1
ATOM 737 C CA . SER A 1 86 ? 3.912 -6.947 -2.947 1.00 90.50 86 SER A CA 1
ATOM 738 C C . SER A 1 86 ? 5.433 -7.026 -3.156 1.00 90.50 86 SER A C 1
ATOM 740 O O . SER A 1 86 ? 6.145 -6.053 -2.879 1.00 90.50 86 SER A O 1
ATOM 742 N N . PRO A 1 87 ? 5.967 -8.146 -3.673 1.00 92.69 87 PRO A N 1
ATOM 743 C CA . PRO A 1 87 ? 7.393 -8.260 -3.974 1.00 92.69 87 PRO A CA 1
ATOM 744 C C . PRO A 1 87 ? 7.905 -7.135 -4.883 1.00 92.69 87 PRO A C 1
ATOM 746 O O . PRO A 1 87 ? 9.006 -6.631 -4.670 1.00 92.69 87 PRO A O 1
ATOM 749 N N . PHE A 1 88 ? 7.089 -6.702 -5.849 1.00 93.56 88 PHE A N 1
ATOM 750 C CA . PHE A 1 88 ? 7.411 -5.607 -6.760 1.00 93.56 88 PHE A CA 1
ATOM 751 C C . PHE A 1 88 ? 7.485 -4.257 -6.041 1.00 93.56 88 PHE A C 1
ATOM 753 O O . PHE A 1 88 ? 8.514 -3.587 -6.119 1.00 93.56 88 PHE A O 1
ATOM 760 N N . VAL A 1 89 ? 6.448 -3.878 -5.280 1.00 91.50 89 VAL A N 1
ATOM 761 C CA . VAL A 1 89 ? 6.449 -2.620 -4.514 1.00 91.50 89 VAL A CA 1
ATOM 762 C C . VAL A 1 89 ? 7.581 -2.621 -3.490 1.00 91.50 89 VAL A C 1
ATOM 764 O O . VAL A 1 89 ? 8.296 -1.629 -3.384 1.00 91.50 89 VAL A O 1
ATOM 767 N N . ASN A 1 90 ? 7.810 -3.744 -2.800 1.00 91.94 90 ASN A N 1
ATOM 768 C CA . ASN A 1 90 ? 8.905 -3.891 -1.842 1.00 91.94 90 ASN A CA 1
ATOM 769 C C . ASN A 1 90 ? 10.271 -3.668 -2.505 1.00 91.94 90 ASN A C 1
ATOM 771 O O . ASN A 1 90 ? 11.145 -3.001 -1.953 1.00 91.94 90 ASN A O 1
ATOM 775 N N . LYS A 1 91 ? 10.456 -4.201 -3.718 1.00 93.81 91 LYS A N 1
ATOM 776 C CA . LYS A 1 91 ? 11.698 -4.012 -4.460 1.00 93.81 91 LYS A CA 1
ATOM 777 C C . LYS A 1 91 ? 11.862 -2.563 -4.911 1.00 93.81 91 LYS A C 1
ATOM 779 O O . LYS A 1 91 ? 12.946 -2.018 -4.723 1.00 93.81 91 LYS A O 1
ATOM 784 N N . ILE A 1 92 ? 10.798 -1.925 -5.406 1.00 92.75 92 ILE A N 1
ATOM 785 C CA . ILE A 1 92 ? 10.807 -0.505 -5.787 1.00 92.75 92 ILE A CA 1
ATOM 786 C C . ILE A 1 92 ? 11.230 0.382 -4.612 1.00 92.75 92 ILE A C 1
ATOM 788 O O . ILE A 1 92 ? 12.152 1.177 -4.762 1.00 92.75 92 ILE A O 1
ATOM 792 N N . ILE A 1 93 ? 10.606 0.229 -3.439 1.00 89.88 93 ILE A N 1
ATOM 793 C CA . ILE A 1 93 ? 10.900 1.078 -2.270 1.00 89.88 93 ILE A CA 1
ATOM 794 C C . ILE A 1 93 ? 12.283 0.804 -1.660 1.00 89.88 93 ILE A C 1
ATOM 796 O O . ILE A 1 93 ? 12.793 1.643 -0.926 1.00 89.88 93 ILE A O 1
ATOM 800 N N . SER A 1 94 ? 12.884 -0.357 -1.949 1.00 90.44 94 SER A N 1
ATOM 801 C CA . SER A 1 94 ? 14.220 -0.733 -1.463 1.00 90.44 94 SER A CA 1
ATOM 802 C C . SER A 1 94 ? 15.373 -0.209 -2.324 1.00 90.44 94 SER A C 1
ATOM 804 O O . SER A 1 94 ? 16.515 -0.202 -1.872 1.00 90.44 94 SER A O 1
ATOM 806 N N . ILE A 1 95 ? 15.112 0.181 -3.578 1.00 91.62 95 ILE A N 1
ATOM 807 C CA . ILE A 1 95 ? 16.155 0.645 -4.498 1.00 91.62 95 ILE A CA 1
ATOM 808 C C . ILE A 1 95 ? 16.225 2.171 -4.426 1.00 91.62 95 ILE A C 1
ATOM 810 O O . ILE A 1 95 ? 15.411 2.868 -5.023 1.00 91.62 95 ILE A O 1
ATOM 814 N N . GLU A 1 96 ? 17.238 2.691 -3.737 1.00 85.25 96 GLU A N 1
ATOM 815 C CA . GLU A 1 96 ? 17.433 4.140 -3.575 1.00 85.25 96 GLU A CA 1
ATOM 816 C C . GLU A 1 96 ? 17.910 4.824 -4.869 1.00 85.25 96 GLU A C 1
ATOM 818 O O . GLU A 1 96 ? 17.557 5.965 -5.164 1.00 85.25 96 GLU A O 1
ATOM 823 N N . ASN A 1 97 ? 18.712 4.125 -5.679 1.00 90.81 97 ASN A N 1
ATOM 824 C CA . ASN A 1 97 ? 19.283 4.691 -6.897 1.00 90.81 97 ASN A CA 1
ATOM 825 C C . ASN A 1 97 ? 18.282 4.636 -8.064 1.00 90.81 97 ASN A C 1
ATOM 827 O O . ASN A 1 97 ? 17.973 3.562 -8.586 1.00 90.81 97 ASN A O 1
ATOM 831 N N . ASN A 1 98 ? 17.855 5.808 -8.541 1.00 87.44 98 ASN A N 1
ATOM 832 C CA . ASN A 1 98 ? 16.869 5.938 -9.616 1.00 87.44 98 ASN A CA 1
ATOM 833 C C . ASN A 1 98 ? 17.300 5.258 -10.938 1.00 87.44 98 ASN A C 1
ATOM 835 O O . ASN A 1 98 ? 16.466 4.706 -11.648 1.00 87.44 98 ASN A O 1
ATOM 839 N N . GLN A 1 99 ? 18.594 5.217 -11.278 1.00 90.56 99 GLN A N 1
ATOM 840 C CA . GLN A 1 99 ? 19.057 4.507 -12.482 1.00 90.56 99 GLN A CA 1
ATOM 841 C C . GLN A 1 99 ? 18.910 2.989 -12.342 1.00 90.56 99 GLN A C 1
ATOM 843 O O . GLN A 1 99 ? 18.463 2.320 -13.275 1.00 90.56 99 GLN A O 1
ATOM 848 N N . ASN A 1 100 ? 19.247 2.442 -11.172 1.00 92.56 100 ASN A N 1
ATOM 849 C CA . ASN A 1 100 ? 19.065 1.017 -10.890 1.00 92.56 100 ASN A CA 1
ATOM 850 C C . ASN A 1 100 ? 17.581 0.650 -10.847 1.00 92.56 100 ASN A C 1
ATOM 852 O O . ASN A 1 100 ? 17.197 -0.416 -11.322 1.00 92.56 100 ASN A O 1
ATOM 856 N N . LEU A 1 101 ? 16.745 1.556 -10.342 1.00 92.50 101 LEU A N 1
ATOM 857 C CA . LEU A 1 101 ? 15.302 1.387 -10.320 1.00 92.50 101 LEU A CA 1
ATOM 858 C C . LEU A 1 101 ? 14.719 1.361 -11.741 1.00 92.50 101 LEU A C 1
ATOM 860 O O . LEU A 1 101 ? 13.964 0.450 -12.074 1.00 92.50 101 LEU A O 1
ATOM 864 N N . LYS A 1 102 ? 15.134 2.290 -12.614 1.00 92.69 102 LYS A N 1
ATOM 865 C CA . LYS A 1 102 ? 14.757 2.276 -14.038 1.00 92.69 102 LYS A CA 1
ATOM 866 C C . LYS A 1 102 ? 15.184 0.980 -14.725 1.00 92.69 102 LYS A C 1
ATOM 868 O O . LYS A 1 102 ? 14.374 0.379 -15.421 1.00 92.69 102 LYS A O 1
ATOM 873 N N . LYS A 1 103 ? 16.417 0.510 -14.494 1.00 93.38 103 LYS A N 1
ATOM 874 C CA . LYS A 1 103 ? 16.899 -0.777 -15.030 1.00 93.38 103 LYS A CA 1
ATOM 875 C C . LYS A 1 103 ? 16.055 -1.955 -14.549 1.00 93.38 103 LYS A C 1
ATOM 877 O O . LYS A 1 103 ? 15.703 -2.807 -15.355 1.00 93.38 103 LYS A O 1
ATOM 882 N N . TYR A 1 104 ? 15.717 -1.989 -13.261 1.00 94.12 104 TYR A N 1
ATOM 883 C CA . TYR A 1 104 ? 14.879 -3.037 -12.684 1.00 94.12 104 TYR A CA 1
ATOM 884 C C . TYR A 1 104 ? 13.494 -3.083 -13.338 1.00 94.12 104 TYR A C 1
ATOM 886 O O . TYR A 1 104 ? 13.078 -4.143 -13.799 1.00 94.12 104 TYR A O 1
ATOM 894 N N . ILE A 1 105 ? 12.803 -1.942 -13.428 1.00 93.81 105 ILE A N 1
ATOM 895 C CA . ILE A 1 105 ? 11.464 -1.897 -14.025 1.00 93.81 105 ILE A CA 1
ATOM 896 C C . ILE A 1 105 ? 11.533 -2.207 -15.524 1.00 93.81 105 ILE A C 1
ATOM 898 O O . ILE A 1 105 ? 10.778 -3.056 -15.984 1.00 93.81 105 ILE A O 1
ATOM 902 N N . ASN A 1 106 ? 12.474 -1.621 -16.272 1.00 93.69 106 ASN A N 1
ATOM 903 C CA . ASN A 1 106 ? 12.659 -1.941 -17.693 1.00 93.69 106 ASN A CA 1
ATOM 904 C C . ASN A 1 106 ? 12.940 -3.433 -17.923 1.00 93.69 106 ASN A C 1
ATOM 906 O O . ASN A 1 106 ? 12.426 -3.996 -18.881 1.00 93.69 106 ASN A O 1
ATOM 910 N N . GLY A 1 107 ? 13.697 -4.089 -17.036 1.00 92.44 107 GLY A N 1
ATOM 911 C CA . GLY A 1 107 ? 13.942 -5.532 -17.117 1.00 92.44 107 GLY A CA 1
ATOM 912 C C . GLY A 1 107 ? 12.688 -6.386 -16.899 1.00 92.44 107 GLY A C 1
ATOM 913 O O . GLY A 1 107 ? 12.587 -7.474 -17.456 1.00 92.44 107 GLY A O 1
ATOM 914 N N . ILE A 1 108 ? 11.713 -5.901 -16.124 1.00 91.81 108 ILE A N 1
ATOM 915 C CA . ILE A 1 108 ? 10.400 -6.551 -15.994 1.00 91.81 108 ILE A CA 1
ATOM 916 C C . ILE A 1 108 ? 9.563 -6.311 -17.250 1.00 91.81 108 ILE A C 1
ATOM 918 O O . ILE A 1 108 ? 8.923 -7.235 -17.745 1.00 91.81 108 ILE A O 1
ATOM 922 N N . LEU A 1 109 ? 9.557 -5.077 -17.757 1.00 91.38 109 LEU A N 1
ATOM 923 C CA . LEU A 1 109 ? 8.774 -4.703 -18.936 1.00 91.38 109 LEU A CA 1
ATOM 924 C C . LEU A 1 109 ? 9.264 -5.418 -20.197 1.00 91.38 109 LEU A C 1
ATOM 926 O O . LEU A 1 109 ? 8.443 -5.858 -20.989 1.00 91.38 109 LEU A O 1
ATOM 930 N N . SER A 1 110 ? 10.574 -5.633 -20.346 1.00 90.50 110 SER A N 1
ATOM 931 C CA . SER A 1 110 ? 11.145 -6.340 -21.500 1.00 90.50 110 SER A CA 1
ATOM 932 C C . SER A 1 110 ? 10.746 -7.818 -21.587 1.00 90.50 110 SER A C 1
ATOM 934 O O . SER A 1 110 ? 11.012 -8.460 -22.596 1.00 90.50 110 SER A O 1
ATOM 936 N N . GLN A 1 111 ? 10.168 -8.379 -20.521 1.00 90.31 111 GLN A N 1
ATOM 937 C CA . GLN A 1 111 ? 9.673 -9.758 -20.469 1.00 90.31 111 GLN A CA 1
ATOM 938 C C . GLN A 1 111 ? 8.158 -9.851 -20.699 1.00 90.31 111 GLN A C 1
ATO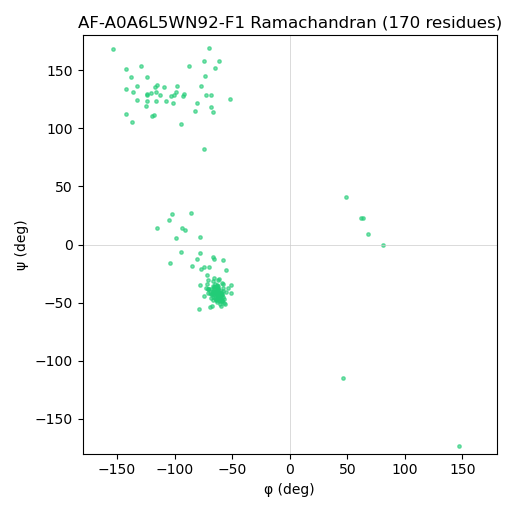M 940 O O . GLN A 1 111 ? 7.589 -10.924 -20.513 1.00 90.31 111 GLN A O 1
ATOM 945 N N . LYS A 1 112 ? 7.493 -8.736 -21.020 1.00 88.56 112 LYS A N 1
ATOM 946 C CA . LYS A 1 112 ? 6.035 -8.639 -21.109 1.00 88.56 112 LYS A CA 1
ATOM 947 C C . LYS A 1 112 ? 5.604 -8.130 -22.468 1.00 88.56 112 LYS A C 1
ATOM 949 O O . LYS A 1 112 ? 6.226 -7.235 -23.034 1.00 88.56 112 LYS A O 1
ATOM 954 N N . GLU A 1 113 ? 4.490 -8.653 -22.958 1.00 87.75 113 GLU A N 1
ATOM 955 C CA . GLU A 1 113 ? 3.821 -8.053 -24.110 1.00 87.75 113 GLU A CA 1
ATOM 956 C C . GLU A 1 113 ? 3.097 -6.758 -23.710 1.00 87.75 113 GLU A C 1
ATOM 958 O O . GLU A 1 113 ? 2.722 -6.565 -22.551 1.00 87.75 113 GLU A O 1
ATOM 963 N N . LYS A 1 114 ? 2.827 -5.873 -24.681 1.00 79.31 114 LYS A N 1
ATOM 964 C CA . LYS A 1 114 ? 2.179 -4.565 -24.442 1.00 79.31 114 LYS A CA 1
ATOM 965 C C . LYS A 1 114 ? 0.889 -4.659 -23.624 1.00 79.31 114 LYS A C 1
ATOM 967 O O . LYS A 1 114 ? 0.657 -3.852 -22.725 1.00 79.31 114 LYS A O 1
ATOM 972 N N . ASN A 1 115 ? 0.059 -5.658 -23.914 1.00 83.62 115 ASN A N 1
A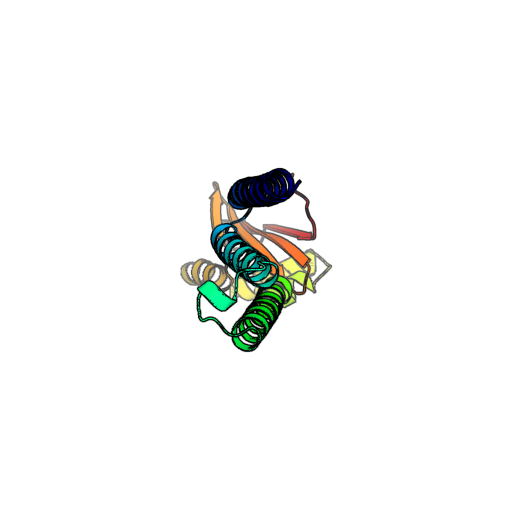TOM 973 C CA . ASN A 1 115 ? -1.216 -5.855 -23.222 1.00 83.62 115 ASN A CA 1
ATOM 974 C C . ASN A 1 115 ? -1.015 -6.341 -21.775 1.00 83.62 115 ASN A C 1
ATOM 976 O O . ASN A 1 115 ? -1.780 -5.975 -20.885 1.00 83.62 115 ASN A O 1
ATOM 980 N N . GLU A 1 116 ? 0.059 -7.087 -21.512 1.00 91.19 116 GLU A N 1
ATOM 981 C CA . GLU A 1 116 ? 0.377 -7.634 -20.191 1.00 91.19 116 GLU A CA 1
ATOM 982 C C . GLU A 1 116 ? 0.957 -6.592 -19.229 1.00 91.19 116 GLU A C 1
ATOM 984 O O . GLU A 1 116 ? 0.911 -6.786 -18.012 1.00 91.19 116 GLU A O 1
ATOM 989 N N . ILE A 1 117 ? 1.512 -5.489 -19.744 1.00 89.44 117 ILE A N 1
ATOM 990 C CA . ILE A 1 117 ? 2.064 -4.404 -18.920 1.00 89.44 117 ILE A CA 1
ATOM 991 C C . ILE A 1 117 ? 0.955 -3.767 -18.077 1.00 89.44 117 ILE A C 1
ATOM 993 O O . ILE A 1 117 ? 1.108 -3.609 -16.864 1.00 89.44 117 ILE A O 1
ATOM 997 N N . LEU A 1 118 ? -0.181 -3.441 -18.699 1.00 89.19 118 LEU A N 1
ATOM 998 C CA . LEU A 1 118 ? -1.333 -2.871 -17.995 1.00 89.19 118 LEU A CA 1
ATOM 999 C C . LEU A 1 118 ? -1.871 -3.845 -16.941 1.00 89.19 118 LEU A C 1
ATOM 1001 O O . LEU A 1 118 ? -2.088 -3.452 -15.794 1.00 89.19 118 LEU A O 1
ATOM 1005 N N . ASP A 1 119 ? -2.018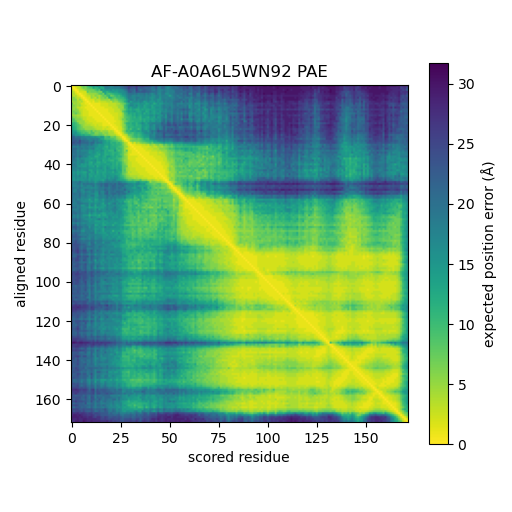 -5.119 -17.301 1.00 92.25 119 ASP A N 1
ATOM 1006 C CA . ASP A 1 119 ? -2.493 -6.158 -16.386 1.00 92.25 119 ASP A CA 1
ATOM 1007 C C . ASP A 1 119 ? -1.548 -6.375 -15.205 1.00 92.25 119 ASP A C 1
ATOM 1009 O O . ASP A 1 119 ? -1.994 -6.565 -14.071 1.00 92.25 119 ASP A O 1
ATOM 1013 N N . PHE A 1 120 ? -0.239 -6.318 -15.447 1.00 93.56 120 PHE A N 1
ATOM 1014 C CA . PHE A 1 120 ? 0.772 -6.395 -14.402 1.00 93.56 120 PHE A CA 1
ATOM 1015 C C . PHE A 1 120 ? 0.609 -5.257 -13.391 1.00 93.56 120 PHE A C 1
ATOM 1017 O O . PHE A 1 120 ? 0.464 -5.513 -12.197 1.00 93.56 120 PHE A O 1
ATOM 1024 N N . PHE A 1 121 ? 0.561 -4.009 -13.856 1.00 93.31 121 PHE A N 1
ATOM 1025 C CA . PHE A 1 121 ? 0.411 -2.861 -12.964 1.00 93.31 121 PHE A CA 1
ATOM 1026 C C . PHE A 1 121 ? -0.937 -2.851 -12.231 1.00 93.31 121 PHE A C 1
ATOM 1028 O O . PHE A 1 121 ? -0.978 -2.528 -11.043 1.00 93.31 121 PHE A O 1
ATOM 1035 N N . ASN A 1 122 ? -2.022 -3.278 -12.882 1.00 91.25 122 ASN A N 1
ATOM 1036 C CA . ASN A 1 122 ? -3.327 -3.429 -12.236 1.00 91.25 122 ASN A CA 1
ATOM 1037 C C . ASN A 1 122 ? -3.290 -4.475 -11.107 1.00 91.25 122 ASN A C 1
ATOM 1039 O O . ASN A 1 122 ? -3.823 -4.226 -10.024 1.00 91.25 122 ASN A O 1
ATOM 1043 N N . LYS A 1 123 ? -2.619 -5.621 -11.314 1.00 92.56 123 LYS A N 1
ATOM 1044 C CA . LYS A 1 123 ? -2.408 -6.643 -10.266 1.00 92.56 123 LYS A CA 1
ATOM 1045 C C . LYS A 1 123 ? -1.597 -6.098 -9.090 1.00 92.56 123 LYS A C 1
ATOM 1047 O O . LYS A 1 123 ? -1.893 -6.408 -7.938 1.00 92.56 123 LYS A O 1
ATOM 1052 N N . GLU A 1 124 ? -0.638 -5.225 -9.377 1.00 91.88 124 GLU A N 1
ATOM 1053 C CA . GLU A 1 124 ? 0.163 -4.494 -8.390 1.00 91.88 124 GLU A CA 1
ATOM 1054 C C . GLU A 1 124 ? -0.577 -3.292 -7.763 1.00 91.88 124 GLU A C 1
ATOM 1056 O O . GLU A 1 124 ? 0.002 -2.539 -6.980 1.00 91.88 124 GLU A O 1
ATOM 1061 N N . LYS A 1 125 ? -1.876 -3.121 -8.060 1.00 90.19 125 LYS A N 1
ATOM 1062 C CA . LYS A 1 125 ? -2.759 -2.051 -7.554 1.00 90.19 125 LYS A CA 1
ATOM 1063 C C . LYS A 1 125 ? -2.356 -0.638 -7.982 1.00 90.19 125 LYS A C 1
ATOM 1065 O O . LYS A 1 125 ? -2.749 0.340 -7.343 1.00 90.19 125 LYS A O 1
ATOM 1070 N N . PHE A 1 126 ? -1.609 -0.510 -9.072 1.00 93.31 126 PHE A N 1
ATOM 1071 C CA . PHE A 1 126 ? -1.383 0.779 -9.707 1.00 93.31 126 PHE A CA 1
ATOM 1072 C C . PHE A 1 126 ? -2.623 1.168 -10.513 1.00 93.31 126 PHE A C 1
ATOM 1074 O O . PHE A 1 126 ? -3.193 0.364 -11.244 1.00 93.31 126 PHE A O 1
ATOM 1081 N N . LYS A 1 127 ? -3.025 2.431 -10.399 1.00 93.00 127 LYS A N 1
ATOM 1082 C CA . LYS A 1 127 ? -3.944 3.069 -11.345 1.00 93.00 127 LYS A CA 1
ATOM 1083 C C . LYS A 1 127 ? -3.120 3.647 -12.485 1.00 93.00 127 LYS A C 1
ATOM 1085 O O . LYS A 1 127 ? -1.964 4.006 -12.271 1.00 93.00 127 LYS A O 1
ATOM 1090 N N . TYR A 1 128 ? -3.697 3.786 -13.670 1.00 92.31 128 TYR A N 1
ATOM 1091 C CA . TYR A 1 128 ? -2.991 4.406 -14.784 1.00 92.31 128 TYR A CA 1
ATOM 1092 C C . TYR A 1 128 ? -3.811 5.503 -15.448 1.00 92.31 128 TYR A C 1
ATOM 1094 O O . TYR A 1 128 ? -5.040 5.489 -15.421 1.00 92.31 128 TYR A O 1
ATOM 1102 N N . TYR A 1 129 ? -3.107 6.453 -16.051 1.00 89.75 129 TYR A N 1
ATOM 1103 C CA . TYR A 1 129 ? -3.680 7.424 -16.971 1.00 89.75 129 TYR A CA 1
ATOM 1104 C C . TYR A 1 129 ? -2.730 7.610 -18.155 1.00 89.75 129 TYR A C 1
ATOM 1106 O O . TYR A 1 129 ? -1.506 7.548 -18.011 1.00 89.75 129 TYR A O 1
ATOM 1114 N N . LYS A 1 130 ? -3.298 7.808 -19.342 1.00 87.94 130 LYS A N 1
ATOM 1115 C CA . LYS A 1 130 ? -2.540 8.076 -20.567 1.00 87.94 130 LYS A CA 1
ATOM 1116 C C . LYS A 1 130 ? -2.521 9.577 -20.817 1.00 87.94 130 LYS A C 1
ATOM 1118 O O . LYS A 1 130 ? -3.547 10.232 -20.660 1.00 87.94 130 LYS A O 1
ATOM 1123 N N . ASN A 1 131 ? -1.366 10.110 -21.190 1.00 84.75 131 ASN A N 1
ATOM 1124 C CA . ASN A 1 131 ? -1.227 11.496 -21.615 1.00 84.75 131 ASN A CA 1
ATOM 1125 C C . ASN A 1 131 ? -0.222 11.559 -22.769 1.00 84.75 131 ASN A C 1
ATOM 1127 O O . ASN A 1 131 ? 0.966 11.306 -22.564 1.00 84.75 131 ASN A O 1
ATOM 1131 N N . ASN A 1 132 ? -0.720 11.890 -23.961 1.00 82.31 132 ASN A N 1
ATOM 1132 C CA . ASN A 1 132 ? 0.037 11.921 -25.213 1.00 82.31 132 ASN A CA 1
ATOM 1133 C C . ASN A 1 132 ? 0.905 10.655 -25.387 1.00 82.31 132 ASN A C 1
ATOM 1135 O O . ASN A 1 132 ? 0.369 9.548 -25.446 1.00 82.31 132 ASN A O 1
ATOM 1139 N N . ASP A 1 133 ? 2.232 10.827 -25.392 1.00 84.50 133 ASP A N 1
ATOM 1140 C CA . ASP A 1 133 ? 3.251 9.797 -25.650 1.00 84.50 133 ASP A CA 1
ATOM 1141 C C . ASP A 1 133 ? 3.754 9.081 -24.382 1.00 84.50 133 ASP A C 1
ATOM 1143 O O . ASP A 1 133 ? 4.796 8.414 -24.400 1.00 84.50 133 ASP A O 1
ATOM 1147 N N . SER A 1 134 ? 3.066 9.266 -23.252 1.00 87.62 134 SER A N 1
ATOM 1148 C CA . SER A 1 134 ? 3.434 8.665 -21.971 1.00 87.62 134 SER A CA 1
ATOM 1149 C C . SER A 1 134 ? 2.223 8.026 -21.280 1.00 87.62 134 SER A C 1
ATOM 1151 O O . SER A 1 134 ? 1.140 8.607 -21.166 1.00 87.62 134 SER A O 1
ATOM 1153 N N . THR A 1 135 ? 2.427 6.825 -20.742 1.00 91.00 135 THR A N 1
ATOM 1154 C CA . THR A 1 135 ? 1.520 6.189 -19.783 1.00 91.00 135 THR A CA 1
ATOM 1155 C C . THR A 1 135 ? 2.083 6.369 -18.382 1.00 91.00 135 THR A C 1
ATOM 1157 O O . THR A 1 135 ? 3.244 6.057 -18.116 1.00 91.00 135 THR A O 1
ATOM 1160 N N . TYR A 1 136 ? 1.256 6.869 -17.472 1.00 92.38 136 TYR A N 1
ATOM 1161 C CA . TYR A 1 136 ? 1.630 7.077 -16.082 1.00 92.38 136 TYR A CA 1
ATOM 1162 C C . TYR A 1 136 ? 0.939 6.046 -15.204 1.00 92.38 136 TYR A C 1
ATOM 1164 O O . TYR A 1 136 ? -0.287 5.979 -15.185 1.00 92.38 136 TYR A O 1
ATOM 1172 N N . PHE A 1 137 ? 1.724 5.295 -14.440 1.00 93.81 137 PHE A N 1
ATOM 1173 C CA . PHE A 1 137 ? 1.252 4.364 -13.423 1.00 93.81 137 PHE A CA 1
ATOM 1174 C C . PHE A 1 137 ? 1.4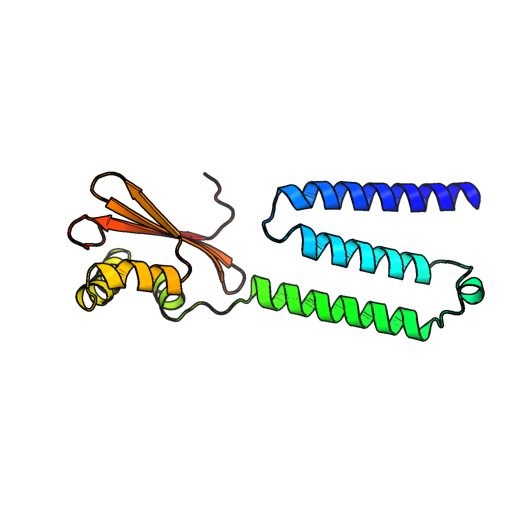51 4.979 -12.043 1.00 93.81 137 PHE A C 1
ATOM 1176 O O . PHE A 1 137 ? 2.548 5.418 -11.703 1.00 93.81 137 PHE A O 1
ATOM 1183 N N . TYR A 1 138 ? 0.389 5.013 -11.245 1.00 93.38 138 TYR A N 1
ATOM 1184 C CA . TYR A 1 138 ? 0.357 5.624 -9.926 1.00 93.38 138 TYR A CA 1
ATOM 1185 C C . TYR A 1 138 ? -0.094 4.629 -8.860 1.00 93.38 138 TYR A C 1
ATOM 1187 O O . TYR A 1 138 ? -1.155 4.017 -8.972 1.00 93.38 138 TYR A O 1
ATOM 1195 N N . PHE A 1 139 ? 0.687 4.526 -7.793 1.00 91.75 139 PHE A N 1
ATOM 1196 C CA . PHE A 1 139 ? 0.378 3.746 -6.603 1.00 91.75 139 PHE A CA 1
ATOM 1197 C C . PHE A 1 139 ? 0.345 4.665 -5.388 1.00 91.75 139 PHE A C 1
ATOM 1199 O O . PHE A 1 139 ? 1.276 5.439 -5.164 1.00 91.75 139 PHE A O 1
ATOM 1206 N N . LYS A 1 140 ? -0.727 4.563 -4.599 1.00 90.12 140 LYS A N 1
ATOM 1207 C CA . LYS A 1 140 ? -0.902 5.285 -3.336 1.00 90.12 140 LYS A CA 1
ATOM 1208 C C . LYS A 1 140 ? -1.473 4.338 -2.302 1.00 90.12 140 LYS A C 1
ATOM 1210 O O . LYS A 1 140 ? -2.658 4.022 -2.358 1.00 90.12 140 LYS A O 1
ATOM 1215 N N . ASP A 1 141 ? -0.641 3.905 -1.370 1.00 85.38 141 ASP A N 1
ATOM 1216 C CA . ASP A 1 141 ? -1.070 3.018 -0.290 1.00 85.38 141 ASP A CA 1
ATOM 1217 C C . ASP A 1 141 ? -0.178 3.199 0.947 1.00 85.38 141 ASP A C 1
ATOM 1219 O O . ASP A 1 141 ? 0.870 3.857 0.896 1.00 85.38 141 ASP A O 1
ATOM 1223 N N . VAL A 1 142 ? -0.611 2.630 2.069 1.00 81.81 142 VAL A N 1
ATOM 1224 C CA . VAL A 1 142 ? 0.208 2.494 3.275 1.00 81.81 142 VAL A CA 1
ATOM 1225 C C . VAL A 1 142 ? 0.895 1.132 3.244 1.00 81.81 142 VAL A C 1
ATOM 1227 O O . VAL A 1 142 ? 0.262 0.099 3.041 1.00 81.81 142 VAL A O 1
ATOM 1230 N N . VAL A 1 143 ? 2.213 1.139 3.418 1.00 82.00 143 VAL A N 1
ATOM 1231 C CA . VAL A 1 143 ? 3.066 -0.049 3.412 1.00 82.00 143 VAL A CA 1
ATOM 1232 C C . VAL A 1 143 ? 3.991 0.039 4.617 1.00 82.00 143 VAL A C 1
ATOM 1234 O O . VAL A 1 143 ? 4.715 1.024 4.767 1.00 82.00 143 VAL A O 1
ATOM 1237 N N . LEU A 1 144 ? 3.984 -0.988 5.473 1.00 81.81 144 LEU A N 1
ATOM 1238 C CA . LEU A 1 144 ? 4.860 -1.074 6.655 1.00 81.81 144 LEU A CA 1
ATOM 1239 C C . LEU A 1 144 ? 4.859 0.207 7.521 1.00 81.81 144 LEU A C 1
ATOM 1241 O O . LEU A 1 144 ? 5.900 0.677 7.978 1.00 81.81 144 LEU A O 1
ATOM 1245 N N . GLY A 1 145 ? 3.684 0.803 7.713 1.00 75.31 145 GLY A N 1
ATOM 1246 C CA . GLY A 1 145 ? 3.466 1.997 8.528 1.00 75.31 145 GLY A CA 1
ATOM 1247 C C . GLY A 1 145 ? 3.794 3.322 7.835 1.00 75.31 145 GLY A C 1
ATOM 1248 O O . GLY A 1 145 ? 3.617 4.376 8.443 1.00 75.31 145 GLY A O 1
ATOM 1249 N N . LYS A 1 146 ? 4.244 3.309 6.574 1.00 82.94 146 LYS A N 1
ATOM 1250 C CA . LYS A 1 146 ? 4.579 4.516 5.805 1.00 82.94 146 LYS A CA 1
ATOM 1251 C C . LYS A 1 146 ? 3.646 4.677 4.610 1.00 82.94 146 LYS A C 1
ATOM 1253 O O . LYS A 1 146 ? 3.347 3.717 3.904 1.00 82.94 146 LYS A O 1
ATOM 1258 N N . ARG A 1 147 ? 3.189 5.907 4.362 1.00 84.50 147 ARG A N 1
ATOM 1259 C CA . ARG A 1 147 ? 2.407 6.240 3.165 1.00 84.50 147 ARG A CA 1
ATOM 1260 C C . ARG A 1 147 ? 3.356 6.430 1.988 1.00 84.50 147 ARG A C 1
ATOM 1262 O O . ARG A 1 147 ? 4.214 7.308 2.048 1.00 84.50 147 ARG A O 1
ATOM 1269 N N . TYR A 1 148 ? 3.172 5.645 0.934 1.00 88.12 148 TYR A N 1
ATOM 1270 C CA . TYR A 1 148 ? 3.941 5.751 -0.302 1.00 88.12 148 TYR A CA 1
ATOM 1271 C C . TYR A 1 148 ? 3.068 6.310 -1.420 1.00 88.12 148 TYR A C 1
ATOM 1273 O O . TYR A 1 148 ? 1.931 5.877 -1.603 1.00 88.12 148 TYR A O 1
ATOM 1281 N N . SER A 1 149 ? 3.621 7.251 -2.182 1.00 90.88 149 SER A N 1
ATOM 1282 C CA . SER A 1 149 ? 3.111 7.649 -3.494 1.00 90.88 149 SER A CA 1
ATOM 1283 C C . SER A 1 149 ? 4.186 7.354 -4.534 1.00 90.88 149 SER A C 1
ATOM 1285 O O . SER A 1 149 ? 5.240 7.986 -4.527 1.00 90.88 149 SER A O 1
ATOM 1287 N N . ILE A 1 150 ? 3.936 6.383 -5.409 1.00 92.44 150 ILE A N 1
ATOM 1288 C CA . ILE A 1 150 ? 4.866 5.964 -6.462 1.00 92.44 150 ILE A CA 1
ATOM 1289 C C . ILE A 1 150 ? 4.255 6.339 -7.805 1.00 92.44 150 ILE A C 1
ATOM 1291 O O . ILE A 1 150 ? 3.110 5.990 -8.084 1.00 92.44 150 ILE A O 1
ATOM 1295 N N . LYS A 1 151 ? 5.020 7.031 -8.646 1.00 93.44 151 LYS A N 1
ATOM 1296 C CA . LYS A 1 151 ? 4.640 7.375 -10.016 1.00 93.44 151 LYS A CA 1
ATOM 1297 C C . LYS A 1 151 ? 5.704 6.863 -10.977 1.00 93.44 151 LYS A C 1
ATOM 1299 O O . LYS A 1 151 ? 6.866 7.233 -10.844 1.00 93.44 151 LYS A O 1
ATOM 1304 N N . ILE A 1 152 ? 5.305 6.047 -11.944 1.00 94.25 152 ILE A N 1
ATOM 1305 C CA . ILE A 1 152 ? 6.168 5.511 -13.001 1.00 94.25 152 ILE A CA 1
ATOM 1306 C C . ILE A 1 152 ? 5.656 6.049 -14.331 1.00 94.25 152 ILE A C 1
ATOM 1308 O O . ILE A 1 152 ? 4.486 5.881 -14.666 1.00 94.25 152 ILE A O 1
ATOM 1312 N N . GLU A 1 153 ? 6.526 6.717 -15.075 1.00 93.88 153 GLU A N 1
ATOM 1313 C CA . GLU A 1 153 ? 6.249 7.206 -16.420 1.00 93.88 153 GLU A CA 1
ATOM 1314 C C . GLU A 1 153 ? 6.892 6.274 -17.444 1.00 93.88 153 GLU A C 1
ATOM 1316 O O . GLU A 1 153 ? 8.112 6.093 -17.436 1.00 93.88 153 GLU A O 1
ATOM 1321 N N . ILE A 1 154 ? 6.077 5.723 -18.339 1.00 92.06 154 ILE A N 1
ATOM 1322 C CA . ILE A 1 154 ? 6.490 4.828 -19.421 1.00 92.06 154 ILE A CA 1
ATOM 1323 C C . ILE A 1 154 ? 6.192 5.507 -20.758 1.00 92.06 154 ILE A C 1
ATOM 1325 O O . ILE A 1 154 ? 5.100 6.041 -20.940 1.00 92.06 154 ILE A O 1
ATOM 1329 N N . SER A 1 155 ? 7.157 5.524 -21.677 1.00 89.25 155 SER A N 1
ATOM 1330 C CA . SER A 1 155 ? 6.974 6.036 -23.040 1.00 89.25 155 SER A CA 1
ATOM 1331 C C . SER A 1 155 ? 6.082 5.125 -23.892 1.00 89.25 155 SER A C 1
ATOM 1333 O O . SER A 1 155 ? 5.805 3.986 -23.527 1.00 89.25 155 SER A O 1
ATOM 1335 N N . SER A 1 156 ? 5.675 5.599 -25.069 1.00 81.88 156 SER A N 1
ATOM 1336 C CA . SER A 1 156 ? 5.013 4.795 -26.113 1.00 81.88 156 SER A CA 1
ATOM 1337 C C . SER A 1 156 ? 5.800 3.556 -26.565 1.00 81.88 156 SER A C 1
ATOM 1339 O O . SER A 1 156 ? 5.207 2.613 -27.094 1.00 81.88 156 SER A O 1
ATOM 1341 N N . ASP A 1 157 ? 7.117 3.564 -26.344 1.00 83.81 157 ASP A N 1
ATOM 1342 C CA . ASP A 1 157 ? 8.044 2.475 -26.672 1.00 83.81 157 ASP A CA 1
ATOM 1343 C C . ASP A 1 157 ? 8.262 1.517 -25.487 1.00 83.81 157 ASP A C 1
ATOM 1345 O O . ASP A 1 157 ? 9.216 0.746 -25.478 1.00 83.81 157 ASP A O 1
ATOM 1349 N N . ASP A 1 158 ? 7.411 1.601 -24.459 1.00 84.31 158 ASP A N 1
ATOM 1350 C CA . ASP A 1 158 ? 7.453 0.788 -23.238 1.00 84.31 158 ASP A CA 1
ATOM 1351 C C . ASP A 1 158 ? 8.735 0.958 -22.399 1.00 84.31 158 ASP A C 1
ATOM 1353 O O . ASP A 1 158 ? 9.085 0.113 -21.572 1.00 84.31 158 ASP A O 1
ATOM 1357 N N . ILE A 1 159 ? 9.423 2.095 -22.556 1.00 87.31 159 ILE A N 1
ATOM 1358 C CA . ILE A 1 159 ? 10.633 2.435 -21.801 1.00 87.31 159 ILE A CA 1
ATOM 1359 C C . ILE A 1 159 ? 10.271 3.360 -20.642 1.00 87.31 159 ILE A C 1
ATOM 1361 O O . ILE A 1 159 ? 9.630 4.398 -20.819 1.00 87.31 159 ILE A O 1
ATOM 1365 N N . VAL A 1 160 ? 10.745 3.037 -19.439 1.00 91.50 160 VAL A N 1
ATOM 1366 C CA . VAL A 1 160 ? 10.580 3.912 -18.275 1.00 91.50 160 VAL A CA 1
ATOM 1367 C C . VAL A 1 160 ? 11.382 5.201 -18.459 1.00 91.50 160 VAL A C 1
ATOM 1369 O O . VAL A 1 160 ? 12.616 5.196 -18.441 1.00 91.50 160 VAL A O 1
ATOM 1372 N N . LYS A 1 161 ? 10.671 6.327 -18.566 1.00 90.81 161 LYS A N 1
ATOM 1373 C CA . LYS A 1 161 ? 11.240 7.679 -18.628 1.00 90.81 161 LYS A CA 1
ATOM 1374 C C . LYS A 1 161 ? 11.636 8.162 -17.243 1.00 90.81 161 LYS A C 1
ATOM 1376 O O . LYS A 1 161 ? 12.795 8.510 -17.024 1.00 90.81 161 LYS A O 1
ATOM 1381 N N . ASN A 1 162 ? 10.696 8.150 -16.299 1.00 89.88 162 ASN A N 1
ATOM 1382 C CA . ASN A 1 162 ? 10.865 8.704 -14.957 1.00 89.88 162 ASN A CA 1
ATOM 1383 C C . ASN A 1 162 ? 10.183 7.847 -13.898 1.00 89.88 162 ASN A C 1
ATOM 1385 O O . ASN A 1 162 ? 9.178 7.188 -14.157 1.00 89.88 162 ASN A O 1
ATOM 1389 N N . ILE A 1 163 ? 10.735 7.888 -12.687 1.00 91.94 163 ILE A N 1
ATOM 1390 C CA . ILE A 1 163 ? 10.146 7.261 -11.511 1.00 91.94 163 ILE A CA 1
ATOM 1391 C C . ILE A 1 163 ? 10.259 8.242 -10.354 1.00 91.94 163 ILE A C 1
ATOM 1393 O O . ILE A 1 163 ? 11.332 8.799 -10.114 1.00 91.94 163 ILE A O 1
ATOM 1397 N N . TYR A 1 164 ? 9.150 8.437 -9.654 1.00 89.94 164 TYR A N 1
ATOM 1398 C CA . TYR A 1 164 ? 9.064 9.268 -8.466 1.00 89.94 164 TYR A CA 1
ATOM 1399 C C . TYR A 1 164 ? 8.516 8.430 -7.317 1.00 89.94 164 TYR A C 1
ATOM 1401 O O . TYR A 1 164 ? 7.486 7.773 -7.470 1.00 89.94 164 TYR A O 1
ATOM 1409 N N . ILE A 1 165 ? 9.202 8.454 -6.178 1.00 90.12 165 ILE A N 1
ATOM 1410 C CA . ILE A 1 165 ? 8.774 7.795 -4.944 1.00 90.12 165 ILE A CA 1
ATOM 1411 C C . ILE A 1 165 ? 8.745 8.866 -3.863 1.00 90.12 165 ILE A C 1
ATOM 1413 O O . ILE A 1 165 ? 9.775 9.455 -3.551 1.00 90.12 165 ILE A O 1
ATOM 1417 N N . PHE A 1 166 ? 7.570 9.098 -3.290 1.00 86.31 166 PHE A N 1
ATOM 1418 C CA . PHE A 1 166 ? 7.378 10.024 -2.182 1.00 86.31 166 PHE A CA 1
ATOM 1419 C C . PHE A 1 166 ? 6.895 9.265 -0.953 1.00 86.31 166 PHE A C 1
ATOM 1421 O O . PHE A 1 166 ? 5.991 8.428 -1.041 1.00 86.31 166 PHE A O 1
ATOM 1428 N N . THR A 1 167 ? 7.488 9.580 0.196 1.00 81.50 167 THR A N 1
ATOM 1429 C CA . THR A 1 167 ? 7.102 9.046 1.504 1.00 81.50 167 THR A CA 1
ATOM 1430 C C . THR A 1 167 ? 6.690 10.195 2.411 1.00 81.50 167 THR A C 1
ATOM 1432 O O . THR A 1 167 ? 7.550 10.971 2.812 1.00 81.50 167 THR A O 1
ATOM 1435 N N . GLY A 1 168 ? 5.405 10.314 2.754 1.00 62.81 168 GLY A N 1
ATOM 1436 C CA . GLY A 1 168 ? 4.932 11.393 3.632 1.00 62.81 168 GLY A CA 1
ATOM 1437 C C . GLY A 1 168 ? 3.517 11.900 3.343 1.00 62.81 168 GLY A C 1
ATOM 1438 O O . GLY A 1 168 ? 2.783 11.334 2.529 1.00 62.81 168 GLY A O 1
ATOM 1439 N N . TYR A 1 169 ? 3.145 12.976 4.046 1.00 45.34 169 TYR A N 1
ATOM 1440 C CA . TYR A 1 169 ? 1.937 13.786 3.824 1.00 45.34 169 TYR A CA 1
ATOM 1441 C C . TYR A 1 169 ? 2.155 14.876 2.767 1.00 45.34 169 TYR A C 1
ATOM 1443 O O . TYR A 1 169 ? 1.465 15.889 2.800 1.00 45.34 169 TYR A O 1
ATOM 1451 N N . ASP A 1 170 ? 3.068 14.670 1.819 1.00 34.47 170 ASP A N 1
ATOM 1452 C CA . ASP A 1 170 ? 3.254 15.616 0.722 1.00 34.47 170 ASP A CA 1
ATOM 1453 C C . ASP A 1 170 ? 2.082 15.469 -0.258 1.00 34.47 170 ASP A C 1
ATOM 1455 O O . ASP A 1 170 ? 2.103 14.731 -1.247 1.00 34.47 170 ASP A O 1
ATOM 1459 N N . ALA A 1 171 ? 0.983 16.126 0.104 1.00 32.94 171 ALA A N 1
ATOM 1460 C CA . ALA A 1 171 ? 0.144 16.807 -0.852 1.00 32.94 171 ALA A CA 1
ATOM 1461 C C . ALA A 1 171 ? 0.968 17.990 -1.366 1.00 32.94 171 ALA A C 1
ATOM 1463 O O . ALA A 1 171 ? 1.364 18.812 -0.553 1.00 32.94 171 ALA A O 1
ATOM 1464 N N . LEU A 1 172 ? 1.240 17.981 -2.674 1.00 30.45 172 LEU A N 1
ATOM 1465 C CA . LEU A 1 172 ? 1.509 19.142 -3.534 1.00 30.45 172 LEU A CA 1
ATOM 1466 C C . LEU A 1 172 ? 2.132 20.383 -2.874 1.00 30.45 172 LEU A C 1
ATOM 1468 O O . LEU A 1 172 ? 1.397 21.107 -2.169 1.00 30.45 172 LEU A O 1
#

Mean predicted aligned error: 12.36 Å

Foldseek 3Di:
DVVVVVVVLVVVLVVVLVVLVVQLVVDPCSVVVSVLVNVLSVLVVCLPDPVVVVVVDDNVNSVVVNVVSVVVVVVVVCCQQAPAADPLVVVLVPDPDFVVSQVVQLVVQVVDDPVVVVVVLVVNVWDWDDDPQWIKTWDFGRHRRWTWIWIWIAGVVRGTPGIDIDTDPDDD

Nearest PDB structures (foldseek):
  6j4e-assembly1_B  TM=6.620E-01  e=3.644E-01  Arabidopsis thaliana
  6j4f-assembly2_B  TM=6.528E-01  e=4.104E-01  Arabidopsis thaliana
  4dm5-assembly4_D  TM=7.458E-01  e=1.432E+00  Pseudomonas aeruginosa PAO1
  1y8c-assembly1_A  TM=5.265E-01  e=3.104E+00  Clostridium acetobutylicum ATCC 824
  1e50-assembly4_H  TM=6.956E-01  e=7.579E+00  Homo sapiens

pLDDT: mean 73.22, std 17.65, range [30.45, 94.25]

Secondary structure (DSSP, 8-state):
-HHHHHHHHHHHHHHHHHHHHHHHTT-TTHHHHHHHHHHHHHHHHHHH-TTGGGGT--HHHHHHHHHHHHHHHHHHHHHHHTPPPPHHHHHHHH---HHHHHHHHHHHHTTS-HHHHHHHHHHTT-EEEEETTEEEEEEEEEETTEEEEEEEEEETTS-EEEEEEEESS---

Organism: NCBI:txid2608384

Solvent-accessible surface area (backbone atoms only — not comparable to full-atom values): 9752 Å² total; per-residue (Å²): 109,75,66,58,55,54,50,50,55,50,49,51,48,53,51,52,51,50,54,41,58,60,48,36,80,76,40,103,61,22,64,64,56,41,53,51,51,54,49,51,52,50,53,52,50,51,71,72,40,94,58,40,79,81,70,75,56,56,71,65,60,53,52,53,50,51,52,49,51,51,54,54,48,55,50,52,52,44,56,52,34,51,26,79,62,52,74,66,57,46,50,58,77,66,46,82,50,66,68,61,42,43,52,53,52,38,59,55,46,77,75,46,56,82,75,48,50,59,55,51,39,46,75,71,60,31,49,74,52,79,54,94,66,33,41,37,38,38,34,77,51,48,39,72,70,39,43,38,40,39,40,40,34,25,36,80,83,64,44,61,74,48,76,46,81,46,78,62,88,78,72,131